Protein AF-A0A815TSD0-F1 (afdb_monomer)

Structure (mmCIF, N/CA/C/O backbone):
data_AF-A0A815TSD0-F1
#
_entry.id   AF-A0A815TSD0-F1
#
loop_
_atom_site.group_PDB
_atom_site.id
_atom_site.type_symbol
_atom_site.label_atom_id
_atom_site.label_alt_id
_atom_site.label_comp_id
_atom_site.label_asym_id
_atom_site.label_entity_id
_atom_site.label_seq_id
_atom_site.pdbx_PDB_ins_code
_atom_site.Cartn_x
_atom_site.Cartn_y
_atom_site.Cartn_z
_atom_site.occupancy
_atom_site.B_iso_or_equiv
_atom_site.auth_seq_id
_atom_site.auth_comp_id
_atom_site.auth_asym_id
_atom_site.auth_atom_id
_atom_site.pdbx_PDB_model_num
ATOM 1 N N . MET A 1 1 ? -0.027 13.339 33.831 1.00 54.62 1 MET A N 1
ATOM 2 C CA . MET A 1 1 ? -1.139 13.411 32.852 1.00 54.62 1 MET A CA 1
ATOM 3 C C . MET A 1 1 ? -0.989 12.252 31.873 1.00 54.62 1 MET A C 1
ATOM 5 O O . MET A 1 1 ? 0.063 12.148 31.251 1.00 54.62 1 MET A O 1
ATOM 9 N N . ARG A 1 2 ? -1.967 11.343 31.775 1.00 60.53 2 ARG A N 1
ATOM 10 C CA . ARG A 1 2 ? -1.918 10.222 30.821 1.00 60.53 2 ARG A CA 1
ATOM 11 C C . ARG A 1 2 ? -2.093 10.813 29.4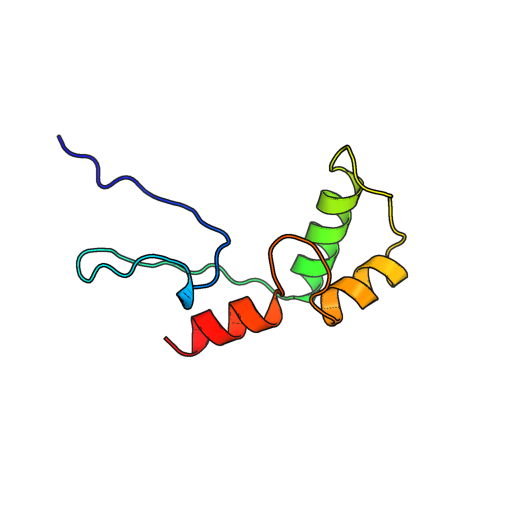18 1.00 60.53 2 ARG A C 1
ATOM 13 O O . ARG A 1 2 ? -3.178 11.279 29.092 1.00 60.53 2 ARG A O 1
ATOM 20 N N . ARG A 1 3 ? -1.021 10.895 28.625 1.00 66.00 3 ARG A N 1
ATOM 21 C CA . ARG A 1 3 ? -1.131 11.337 27.228 1.00 66.00 3 ARG A CA 1
ATOM 22 C C . ARG A 1 3 ? -1.899 10.247 26.472 1.00 66.00 3 ARG A C 1
ATOM 24 O O . ARG A 1 3 ? -1.493 9.089 26.580 1.00 66.00 3 ARG A O 1
ATOM 31 N N . PRO A 1 4 ? -2.975 10.563 25.735 1.00 70.00 4 PRO A N 1
ATOM 32 C CA . PRO A 1 4 ? -3.510 9.625 24.762 1.00 70.00 4 PRO A CA 1
ATOM 33 C C . PRO A 1 4 ? -2.406 9.433 23.717 1.00 70.00 4 PRO A C 1
ATOM 35 O O . PRO A 1 4 ? -2.146 10.323 22.913 1.00 70.00 4 PRO A O 1
ATOM 38 N N . GLY A 1 5 ? -1.635 8.351 23.833 1.00 79.50 5 GLY A N 1
ATOM 39 C CA . GLY A 1 5 ? -0.496 8.100 22.958 1.00 79.50 5 GLY A CA 1
ATOM 40 C C . GLY A 1 5 ? -0.994 7.930 21.530 1.00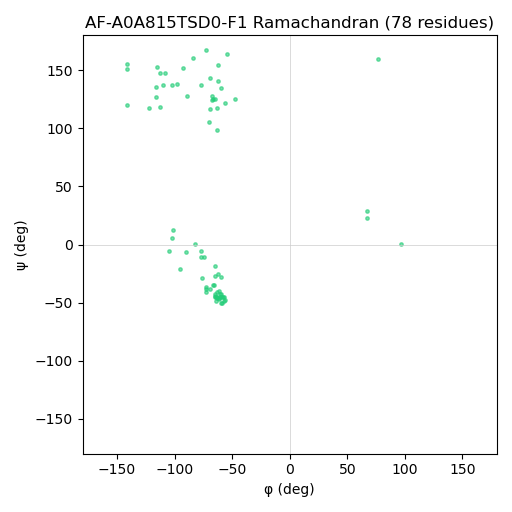 79.50 5 GLY A C 1
ATOM 41 O O . GLY A 1 5 ? -1.770 7.017 21.262 1.00 79.50 5 GLY A O 1
ATOM 42 N N . ALA A 1 6 ? -0.579 8.814 20.625 1.00 88.25 6 ALA A N 1
ATOM 43 C CA . ALA A 1 6 ? -0.839 8.622 19.208 1.00 88.25 6 ALA A CA 1
ATOM 44 C C . ALA A 1 6 ? -0.050 7.396 18.731 1.00 88.25 6 ALA A C 1
ATOM 46 O O . ALA A 1 6 ? 1.165 7.321 18.919 1.00 88.25 6 ALA A O 1
ATOM 47 N N . LEU A 1 7 ? -0.748 6.439 18.125 1.00 90.62 7 LEU A N 1
ATOM 48 C CA . LEU A 1 7 ? -0.150 5.262 17.507 1.00 90.62 7 LEU A CA 1
ATOM 49 C C . LEU A 1 7 ? -0.299 5.376 15.993 1.00 90.62 7 LEU A C 1
ATOM 51 O O . LEU A 1 7 ? -1.357 5.755 15.492 1.00 90.62 7 LEU A O 1
ATOM 55 N N . ARG A 1 8 ? 0.762 5.027 15.266 1.00 92.06 8 ARG A N 1
ATOM 56 C CA . ARG A 1 8 ? 0.758 4.914 13.807 1.00 92.06 8 ARG A CA 1
ATOM 57 C C . ARG A 1 8 ? 1.021 3.463 13.438 1.00 92.06 8 ARG A C 1
ATOM 59 O O . ARG A 1 8 ? 1.922 2.843 13.994 1.00 92.06 8 ARG A O 1
ATOM 66 N N . SER A 1 9 ? 0.257 2.944 12.487 1.00 90.75 9 SER A N 1
ATOM 67 C CA . SER A 1 9 ? 0.425 1.592 11.967 1.00 90.75 9 SER A CA 1
ATOM 68 C C . SER A 1 9 ? 0.183 1.565 10.460 1.00 90.75 9 SER A C 1
ATOM 70 O O . SER A 1 9 ? -0.583 2.376 9.944 1.00 90.75 9 SER A O 1
ATOM 72 N N . HIS A 1 10 ? 0.842 0.628 9.779 1.00 90.56 10 HIS A N 1
ATOM 73 C CA . HIS A 1 10 ? 0.574 0.255 8.385 1.00 90.56 10 HIS A CA 1
ATOM 74 C C . HIS A 1 10 ? -0.231 -1.052 8.282 1.00 90.56 10 HIS A C 1
ATOM 76 O O . HIS A 1 10 ? -0.422 -1.576 7.190 1.00 90.56 10 HIS A O 1
ATOM 82 N N . LEU A 1 11 ? -0.669 -1.610 9.416 1.00 90.12 11 LEU A N 1
ATOM 83 C CA . LEU A 1 11 ? -1.495 -2.811 9.427 1.00 90.12 11 LEU A CA 1
ATOM 84 C C . LEU A 1 11 ? -2.897 -2.505 8.879 1.00 90.12 11 LEU A C 1
ATOM 86 O O . LEU A 1 11 ? -3.447 -1.446 9.193 1.00 90.12 11 LEU A O 1
ATOM 90 N N . PRO A 1 12 ? -3.508 -3.440 8.132 1.00 88.56 12 PRO A N 1
ATOM 91 C CA . PRO A 1 12 ? -4.900 -3.311 7.735 1.00 88.56 12 PRO A CA 1
ATOM 92 C C . PRO A 1 12 ? -5.814 -3.291 8.965 1.00 88.56 12 PRO A C 1
ATOM 94 O O . PRO A 1 12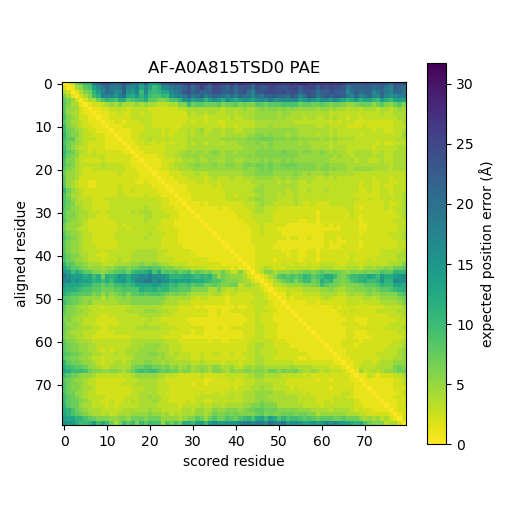 ? -5.494 -3.837 10.026 1.00 88.56 12 PRO A O 1
ATOM 97 N N . MET A 1 13 ? -6.985 -2.674 8.823 1.00 86.75 13 MET A N 1
ATOM 98 C CA . MET A 1 13 ? -7.871 -2.367 9.950 1.00 86.75 13 MET A CA 1
ATOM 99 C C . MET A 1 13 ? -8.387 -3.616 10.694 1.00 86.75 13 MET A C 1
ATOM 101 O O . MET A 1 13 ? -8.671 -3.560 11.889 1.00 86.75 13 MET A O 1
ATOM 105 N N . ASN A 1 14 ? -8.450 -4.772 10.027 1.00 87.88 14 ASN A N 1
ATOM 106 C CA . ASN A 1 14 ? -8.793 -6.064 10.637 1.00 87.88 14 ASN A CA 1
ATOM 107 C C . ASN A 1 14 ? -7.669 -6.679 11.498 1.00 87.88 14 ASN A C 1
ATOM 109 O O . ASN A 1 14 ? -7.918 -7.642 12.218 1.00 87.88 14 ASN A O 1
ATOM 113 N N . ARG A 1 15 ? -6.445 -6.140 11.444 1.00 89.94 15 ARG A N 1
ATOM 114 C CA . ARG A 1 15 ? -5.294 -6.564 12.261 1.00 89.94 15 ARG A CA 1
ATOM 115 C C . ARG A 1 15 ? -4.979 -5.593 13.398 1.00 89.94 15 ARG A C 1
ATOM 117 O O . ARG A 1 15 ? -4.114 -5.885 14.220 1.00 89.94 15 ARG A O 1
ATOM 124 N N . ILE A 1 16 ? -5.664 -4.453 13.461 1.00 90.62 16 ILE A N 1
ATOM 125 C CA . ILE A 1 16 ? -5.533 -3.492 14.558 1.00 90.62 16 ILE A CA 1
ATOM 126 C C . ILE A 1 16 ? -6.536 -3.865 15.663 1.00 90.62 16 ILE A C 1
ATOM 128 O O . ILE A 1 16 ? -7.728 -3.993 15.368 1.00 90.62 16 ILE A O 1
ATOM 132 N N . PRO A 1 17 ? -6.104 -4.008 16.934 1.00 91.31 17 PRO A N 1
ATOM 133 C CA . PRO A 1 17 ? -7.021 -4.204 18.052 1.00 91.31 17 PRO A CA 1
ATOM 134 C C . PRO A 1 17 ? -8.047 -3.070 18.124 1.00 91.31 17 PRO A C 1
ATOM 136 O O . PRO A 1 17 ? -7.697 -1.889 18.223 1.00 91.31 17 PRO A O 1
ATOM 139 N N . TYR A 1 18 ? -9.326 -3.431 18.048 1.00 90.50 18 TYR A N 1
ATOM 140 C CA . TYR A 1 18 ? -10.405 -2.458 18.111 1.00 90.50 18 TYR A CA 1
ATOM 141 C C . TYR A 1 18 ? -10.645 -1.998 19.552 1.00 90.50 18 TYR A C 1
ATOM 143 O O . TYR A 1 18 ? -10.668 -2.802 20.482 1.00 90.50 18 TYR A O 1
ATOM 151 N N . ASN A 1 19 ? -10.849 -0.697 19.727 1.00 90.75 19 ASN A N 1
ATOM 152 C CA . ASN A 1 19 ? -11.213 -0.069 20.983 1.00 90.75 19 ASN A CA 1
ATOM 153 C C . ASN A 1 19 ? -12.223 1.047 20.695 1.00 90.75 19 ASN A C 1
ATOM 155 O O . ASN A 1 19 ? -11.907 2.006 19.994 1.00 90.75 19 ASN A O 1
ATOM 159 N N . SER A 1 20 ? -13.421 0.941 21.271 1.00 92.62 20 SER A N 1
ATOM 160 C CA . SER A 1 20 ? -14.508 1.910 21.078 1.00 92.62 20 SER A CA 1
ATOM 161 C C . SER A 1 20 ? -14.205 3.308 21.630 1.00 92.62 20 SER A C 1
ATOM 163 O O . SER A 1 20 ? -14.854 4.270 21.239 1.00 92.62 20 SER A O 1
ATOM 165 N N . GLN A 1 21 ? -13.222 3.437 22.525 1.00 91.88 21 GLN A N 1
ATOM 166 C CA . GLN A 1 21 ? -12.777 4.7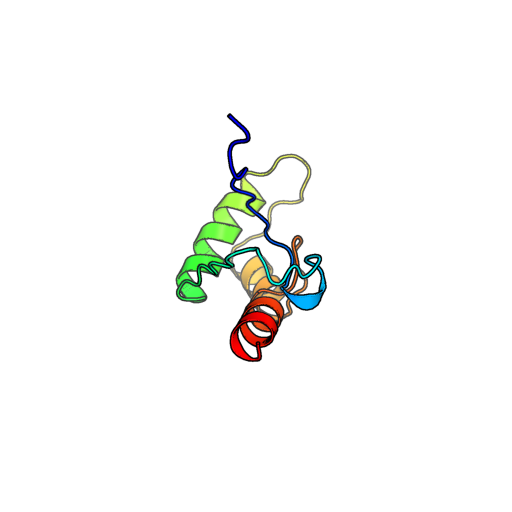17 23.086 1.00 91.88 21 GLN A CA 1
ATOM 167 C C . GLN A 1 21 ? -11.648 5.367 22.267 1.00 91.88 21 GLN A C 1
ATOM 169 O O . GLN A 1 21 ? -11.229 6.485 22.572 1.00 91.88 21 GLN A O 1
ATOM 174 N N . ALA A 1 22 ? -11.118 4.675 21.253 1.00 91.38 22 ALA A N 1
ATOM 175 C CA . ALA A 1 22 ? -10.068 5.191 20.384 1.00 91.38 22 ALA A CA 1
ATOM 176 C C . ALA A 1 22 ? -10.652 5.855 19.129 1.00 91.38 22 ALA A C 1
ATOM 178 O O . ALA A 1 22 ? -11.720 5.493 18.641 1.00 91.38 22 ALA A O 1
ATOM 179 N N . LYS A 1 23 ? -9.911 6.821 18.579 1.00 90.94 23 LYS A N 1
ATOM 180 C CA . LYS A 1 23 ? -10.200 7.429 17.275 1.00 90.94 23 LYS A CA 1
ATOM 181 C C . LYS A 1 23 ? -9.249 6.854 16.234 1.00 90.94 23 LYS A C 1
ATOM 183 O O . LYS A 1 23 ? -8.054 6.734 16.496 1.00 90.94 23 LYS A O 1
ATOM 188 N N . TYR A 1 24 ? -9.779 6.545 15.057 1.00 90.69 24 TYR A N 1
ATOM 189 C CA . TYR A 1 24 ? -9.029 5.958 13.952 1.00 90.69 24 TYR A CA 1
ATOM 190 C C . TYR A 1 24 ? -9.020 6.932 12.778 1.00 90.69 24 TYR A C 1
ATOM 192 O O . TYR A 1 24 ? -10.068 7.414 12.361 1.00 90.69 24 TYR A O 1
ATOM 200 N N . ILE A 1 25 ? -7.829 7.238 12.268 1.00 91.31 25 ILE A N 1
ATOM 201 C CA . ILE A 1 25 ? -7.634 8.083 11.088 1.00 91.31 25 ILE A CA 1
ATOM 202 C C . ILE A 1 25 ? -6.867 7.241 10.078 1.00 91.31 25 ILE A C 1
ATOM 204 O O . ILE A 1 25 ? -5.735 6.838 10.352 1.00 91.31 25 ILE A O 1
ATOM 208 N N . CYS A 1 26 ? -7.477 6.971 8.925 1.00 90.94 26 CYS A N 1
ATOM 209 C CA . CYS A 1 26 ? -6.780 6.351 7.808 1.00 90.94 26 CYS A CA 1
ATOM 210 C C . CYS A 1 26 ? -6.338 7.420 6.809 1.00 90.94 26 CYS A C 1
ATOM 212 O O . CYS A 1 26 ? -7.084 8.350 6.508 1.00 90.94 26 CYS A O 1
ATOM 214 N N . VAL A 1 27 ? -5.117 7.279 6.297 1.00 92.12 27 VAL A N 1
ATOM 215 C CA . VAL A 1 27 ? -4.562 8.155 5.266 1.00 92.12 27 VAL A CA 1
ATOM 216 C C . VAL A 1 27 ? -4.403 7.340 3.995 1.00 92.12 27 VAL A C 1
ATOM 218 O O . VAL A 1 27 ? -3.635 6.379 3.961 1.00 92.12 27 VAL A O 1
ATOM 221 N N . ILE A 1 28 ? -5.111 7.754 2.949 1.00 91.81 28 ILE A N 1
ATOM 222 C CA . ILE A 1 28 ? -5.057 7.152 1.617 1.00 91.81 28 ILE A CA 1
ATOM 223 C C . ILE A 1 28 ? -4.497 8.168 0.617 1.00 91.81 28 ILE A C 1
ATOM 225 O O . ILE A 1 28 ? -4.600 9.378 0.811 1.00 91.81 28 ILE A O 1
ATOM 229 N N . ARG A 1 29 ? -3.868 7.678 -0.450 1.00 95.19 29 ARG A N 1
ATOM 230 C CA . ARG A 1 29 ? -3.23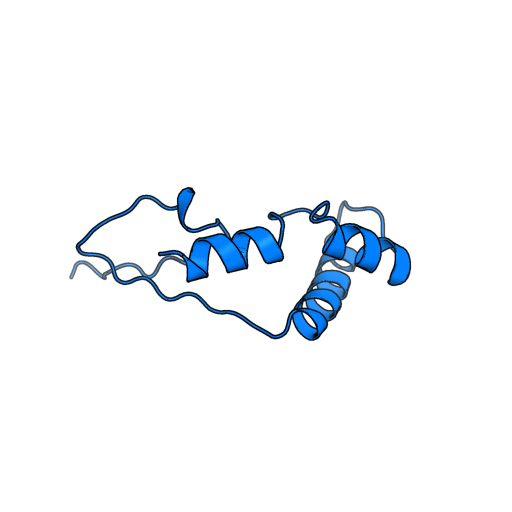8 8.484 -1.504 1.00 95.19 29 ARG A CA 1
ATOM 231 C C . ARG A 1 29 ? -3.493 7.817 -2.850 1.00 95.19 29 ARG A C 1
ATOM 233 O O . ARG A 1 29 ? -3.688 6.613 -2.890 1.00 95.19 29 ARG A O 1
ATOM 240 N N . ASN A 1 30 ? -3.463 8.573 -3.946 1.00 96.12 30 ASN A N 1
ATOM 241 C CA . ASN A 1 30 ? -3.539 8.004 -5.292 1.00 96.12 30 ASN A CA 1
ATOM 242 C C . ASN A 1 30 ? -2.553 6.817 -5.450 1.00 96.12 30 ASN A C 1
ATOM 244 O O . ASN A 1 30 ? -1.355 7.010 -5.214 1.00 96.12 30 ASN A O 1
ATOM 248 N N . PRO A 1 31 ? -3.011 5.615 -5.857 1.00 95.44 31 PRO A N 1
ATOM 249 C CA . PRO A 1 31 ? -2.165 4.422 -5.940 1.00 95.44 31 PRO A CA 1
ATOM 250 C C . PRO A 1 31 ? -0.982 4.583 -6.899 1.00 95.44 31 PRO A C 1
ATOM 252 O O . PRO A 1 31 ? 0.064 3.979 -6.676 1.00 95.44 31 PRO A O 1
ATOM 255 N N . LYS A 1 32 ? -1.103 5.432 -7.928 1.00 96.75 32 LYS A N 1
ATOM 256 C CA . LYS A 1 32 ? 0.001 5.729 -8.854 1.00 96.75 32 LYS A CA 1
ATOM 257 C C . LYS A 1 32 ? 1.164 6.393 -8.119 1.00 96.75 32 LYS A C 1
ATOM 259 O O . LYS A 1 32 ? 2.310 5.970 -8.251 1.00 96.75 32 LYS A O 1
ATOM 264 N N . ASP A 1 33 ? 0.858 7.373 -7.274 1.00 98.06 33 ASP A N 1
ATOM 265 C CA . ASP A 1 33 ? 1.869 8.048 -6.464 1.00 98.06 33 ASP A CA 1
ATOM 266 C C . ASP A 1 33 ? 2.444 7.131 -5.381 1.00 98.06 33 ASP A C 1
ATOM 268 O O . ASP A 1 33 ? 3.636 7.197 -5.074 1.00 98.06 33 ASP A O 1
ATOM 272 N N . VAL A 1 34 ? 1.595 6.291 -4.776 1.00 96.94 34 VAL A N 1
ATOM 273 C CA . VAL A 1 34 ? 2.025 5.306 -3.776 1.00 96.94 34 VAL A CA 1
ATOM 274 C C . VAL A 1 34 ? 3.014 4.331 -4.401 1.00 96.94 34 VAL A C 1
ATOM 276 O O . VAL A 1 34 ? 4.068 4.104 -3.816 1.00 96.94 34 VAL A O 1
ATOM 279 N N . CYS A 1 35 ? 2.725 3.820 -5.600 1.00 97.38 35 CYS A N 1
ATOM 280 C CA . CYS A 1 35 ? 3.606 2.912 -6.325 1.00 97.38 35 CYS A CA 1
ATOM 281 C C . CYS A 1 35 ? 4.989 3.534 -6.561 1.00 97.38 35 CYS A C 1
ATOM 283 O O . CYS A 1 35 ? 6.003 2.922 -6.232 1.00 97.38 35 CYS A O 1
ATOM 285 N N . VAL A 1 36 ? 5.052 4.773 -7.063 1.00 97.56 36 VAL A N 1
ATOM 286 C CA . VAL A 1 36 ? 6.333 5.462 -7.310 1.00 97.56 36 VAL A CA 1
ATOM 287 C C . VAL A 1 36 ? 7.090 5.723 -6.005 1.00 97.56 36 VAL A C 1
ATOM 289 O O . VAL A 1 36 ? 8.288 5.453 -5.911 1.00 97.56 36 VAL A O 1
ATOM 292 N N . SER A 1 37 ? 6.398 6.203 -4.969 1.00 97.06 37 SER A N 1
ATOM 293 C CA . SER A 1 37 ? 7.010 6.431 -3.656 1.00 97.06 37 SER A CA 1
ATOM 294 C C . SER A 1 37 ? 7.538 5.134 -3.041 1.00 97.06 37 SER A C 1
ATOM 296 O O . SER A 1 37 ? 8.607 5.135 -2.429 1.00 97.06 37 SER A O 1
ATOM 298 N N . TYR A 1 38 ? 6.798 4.035 -3.187 1.00 95.81 38 TYR A N 1
ATOM 299 C CA . TYR A 1 38 ? 7.180 2.746 -2.634 1.00 95.81 38 TYR A CA 1
ATOM 300 C C . TYR A 1 38 ? 8.347 2.131 -3.418 1.00 95.81 38 TYR A C 1
ATOM 302 O O . TYR A 1 38 ? 9.270 1.605 -2.806 1.00 95.81 38 TYR A O 1
ATOM 310 N N . TYR A 1 39 ? 8.395 2.300 -4.740 1.00 96.69 39 TYR A N 1
ATOM 311 C CA . TYR A 1 39 ? 9.535 1.891 -5.563 1.00 96.69 39 TYR A CA 1
ATOM 312 C C . TYR A 1 39 ? 10.851 2.520 -5.083 1.00 96.69 39 TYR A C 1
ATOM 314 O O . TYR A 1 39 ? 11.850 1.823 -4.880 1.00 96.69 39 TYR A O 1
ATOM 322 N N . ILE A 1 40 ? 10.841 3.835 -4.839 1.00 95.88 40 ILE A N 1
ATOM 323 C CA . ILE A 1 40 ? 12.015 4.566 -4.342 1.00 95.88 40 ILE A CA 1
ATOM 324 C C . ILE A 1 40 ? 12.412 4.058 -2.952 1.00 95.88 40 ILE A C 1
ATOM 326 O O . ILE A 1 40 ? 13.589 3.778 -2.714 1.00 95.88 40 ILE A O 1
ATOM 330 N N . PHE A 1 41 ? 11.441 3.897 -2.046 1.00 94.31 41 PHE A N 1
ATOM 331 C CA . PHE A 1 41 ? 11.689 3.362 -0.706 1.00 94.31 41 PHE A CA 1
ATOM 332 C C . PHE A 1 41 ? 12.288 1.950 -0.756 1.00 94.31 41 PHE A C 1
ATOM 334 O O . PHE A 1 41 ? 13.332 1.707 -0.157 1.00 94.31 41 PHE A O 1
ATOM 341 N N . TYR A 1 42 ? 11.677 1.044 -1.520 1.00 94.19 42 TYR A N 1
ATOM 342 C CA . TYR A 1 42 ? 12.096 -0.349 -1.656 1.00 94.19 42 TYR A CA 1
ATOM 343 C C . TYR A 1 42 ? 13.539 -0.461 -2.164 1.00 94.19 42 TYR A C 1
ATOM 345 O O . TYR A 1 42 ? 14.341 -1.184 -1.586 1.00 94.19 42 TYR A O 1
ATOM 353 N N . ASN A 1 43 ? 13.911 0.311 -3.188 1.00 92.25 43 ASN A N 1
ATOM 354 C CA . ASN A 1 43 ? 15.261 0.277 -3.763 1.00 92.25 43 ASN A CA 1
ATOM 355 C C . ASN A 1 43 ? 16.335 1.009 -2.937 1.00 92.25 43 ASN A C 1
ATOM 357 O O . ASN A 1 43 ? 17.532 0.886 -3.235 1.00 92.25 43 ASN A O 1
ATOM 361 N N . THR A 1 44 ? 15.911 1.777 -1.931 1.00 92.06 44 THR A N 1
ATOM 362 C CA . THR A 1 44 ? 16.787 2.441 -0.952 1.00 92.06 44 THR A CA 1
ATOM 363 C C . THR A 1 44 ? 16.932 1.608 0.321 1.00 92.06 44 THR A C 1
ATOM 365 O O . THR A 1 44 ? 17.903 1.762 1.060 1.00 92.06 44 THR A O 1
ATOM 368 N N . TRP A 1 45 ? 15.990 0.700 0.579 1.00 88.38 45 TRP A N 1
ATOM 369 C CA . TRP A 1 45 ? 16.035 -0.182 1.730 1.00 88.38 45 TRP A CA 1
ATOM 370 C C . TRP A 1 45 ? 17.167 -1.205 1.566 1.00 88.38 45 TRP A C 1
ATOM 372 O O . TRP A 1 45 ? 17.188 -2.009 0.636 1.00 88.38 45 TRP A O 1
ATOM 382 N N . GLY A 1 46 ? 18.156 -1.153 2.460 1.00 80.12 46 GLY A N 1
ATOM 383 C CA . GLY A 1 46 ? 19.254 -2.116 2.464 1.00 80.12 46 GLY A CA 1
ATOM 384 C C . GLY A 1 46 ? 18.755 -3.543 2.711 1.00 80.12 46 GLY A C 1
ATOM 385 O O . GLY A 1 46 ? 17.879 -3.761 3.544 1.00 80.12 46 GLY A O 1
ATOM 386 N N . GLY A 1 47 ? 19.336 -4.518 2.007 1.00 80.50 47 GLY A N 1
ATOM 387 C CA . GLY A 1 47 ? 19.050 -5.944 2.213 1.00 80.50 47 GLY A CA 1
ATOM 388 C C . GLY A 1 47 ? 18.010 -6.556 1.272 1.00 80.50 47 GLY A C 1
ATOM 389 O O . GLY A 1 47 ? 17.757 -7.754 1.371 1.00 80.50 47 GLY A O 1
ATOM 390 N N . VAL A 1 48 ? 17.448 -5.790 0.331 1.00 83.31 48 VAL A N 1
ATOM 391 C CA . VAL A 1 48 ? 16.590 -6.330 -0.737 1.00 83.31 48 VAL A CA 1
ATOM 392 C C . VAL A 1 48 ? 17.245 -6.200 -2.109 1.00 83.31 48 VAL A C 1
ATOM 394 O O . VAL A 1 48 ? 18.001 -5.266 -2.387 1.00 83.31 48 VAL A O 1
ATOM 397 N N . ARG A 1 49 ? 16.955 -7.157 -2.998 1.00 87.62 49 ARG A N 1
ATOM 398 C CA . ARG A 1 49 ? 17.371 -7.071 -4.400 1.00 87.62 49 ARG A CA 1
ATOM 399 C C . ARG A 1 49 ? 16.660 -5.887 -5.044 1.00 87.62 49 ARG A C 1
ATOM 401 O O . ARG A 1 49 ? 15.431 -5.843 -5.050 1.00 87.62 49 ARG A O 1
ATOM 408 N N . ARG A 1 50 ? 17.439 -4.984 -5.642 1.00 91.69 50 ARG A N 1
ATOM 409 C CA . ARG A 1 50 ? 16.905 -3.880 -6.441 1.00 91.69 50 ARG A CA 1
ATOM 410 C C . ARG A 1 50 ? 16.080 -4.407 -7.609 1.00 91.69 50 ARG A C 1
ATOM 412 O O . ARG A 1 50 ? 16.511 -5.321 -8.314 1.00 91.69 50 ARG A O 1
ATOM 419 N N . LEU A 1 51 ? 14.919 -3.800 -7.806 1.00 94.12 51 LEU A N 1
ATOM 420 C CA . LEU A 1 51 ? 14.030 -4.068 -8.930 1.00 94.12 51 LEU A CA 1
ATOM 421 C C . LEU A 1 51 ? 14.061 -2.878 -9.880 1.00 94.12 51 LEU A C 1
ATOM 423 O O . LEU A 1 51 ? 14.206 -1.736 -9.438 1.00 94.12 51 LEU A O 1
ATOM 427 N N . ASN A 1 52 ? 13.907 -3.139 -11.176 1.00 96.88 52 ASN A N 1
ATOM 428 C CA . ASN A 1 52 ? 13.512 -2.073 -12.091 1.00 96.88 52 ASN A CA 1
ATOM 429 C C . ASN A 1 52 ? 12.032 -1.715 -11.861 1.00 96.88 52 ASN A C 1
ATOM 431 O O . ASN A 1 52 ? 11.316 -2.418 -11.141 1.00 96.88 52 ASN A O 1
ATOM 435 N N . PHE A 1 53 ? 11.590 -0.593 -12.429 1.00 97.19 53 PHE A N 1
ATOM 436 C CA . PHE A 1 53 ? 10.244 -0.094 -12.164 1.00 97.19 53 PHE A CA 1
ATOM 437 C C . PHE A 1 53 ? 9.153 -1.052 -12.652 1.00 97.19 53 PHE A C 1
ATOM 439 O O . PHE A 1 53 ? 8.212 -1.292 -11.906 1.00 97.19 53 PHE A O 1
ATOM 446 N N . ASP A 1 54 ? 9.308 -1.663 -13.827 1.00 98.12 54 ASP A N 1
ATOM 447 C CA . ASP A 1 54 ? 8.295 -2.563 -14.393 1.00 98.12 54 ASP A CA 1
ATOM 448 C C . ASP A 1 54 ? 8.098 -3.813 -13.525 1.00 98.12 54 ASP A C 1
ATOM 450 O O . ASP A 1 54 ? 6.977 -4.169 -13.172 1.00 98.12 54 ASP A O 1
ATOM 454 N N . GLN A 1 55 ? 9.193 -4.439 -13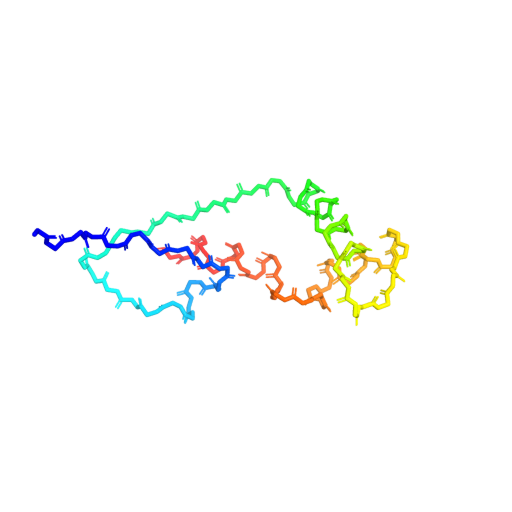.082 1.00 97.00 55 GLN A N 1
ATOM 455 C CA . GLN A 1 55 ? 9.148 -5.575 -12.154 1.00 97.00 55 GLN A CA 1
ATOM 456 C C . GLN A 1 55 ? 8.486 -5.200 -10.829 1.00 97.00 55 GLN A C 1
ATOM 458 O O . GLN A 1 55 ? 7.704 -5.972 -10.276 1.00 97.00 55 GLN A O 1
ATOM 463 N N . PHE A 1 56 ? 8.821 -4.022 -10.303 1.00 96.94 56 PHE A N 1
ATOM 464 C CA . PHE A 1 56 ? 8.223 -3.526 -9.073 1.00 96.94 56 PHE A CA 1
ATOM 465 C C . PHE A 1 56 ? 6.725 -3.261 -9.245 1.00 96.94 56 PHE A C 1
ATOM 467 O O . PHE A 1 56 ? 5.942 -3.637 -8.377 1.00 96.94 56 PHE A O 1
ATOM 474 N N . PHE A 1 57 ? 6.329 -2.636 -10.353 1.00 97.50 57 PHE A N 1
ATOM 475 C CA . PHE A 1 57 ? 4.944 -2.305 -10.663 1.00 97.50 57 PHE A CA 1
ATOM 476 C C . PHE A 1 57 ? 4.074 -3.562 -10.754 1.00 97.50 57 PHE A C 1
ATOM 478 O O . PHE A 1 57 ? 3.023 -3.618 -10.118 1.00 97.50 57 PHE A O 1
ATOM 485 N N . GLU A 1 58 ? 4.545 -4.603 -11.442 1.00 97.81 58 GLU A N 1
ATOM 486 C CA . GLU A 1 58 ? 3.845 -5.891 -11.507 1.00 97.81 58 GLU A CA 1
ATOM 487 C C . GLU A 1 58 ? 3.649 -6.507 -10.115 1.00 97.81 58 GLU A C 1
ATOM 489 O O . GLU A 1 58 ? 2.551 -6.936 -9.760 1.00 97.81 58 GLU A O 1
ATOM 494 N N . LEU A 1 59 ? 4.688 -6.496 -9.271 1.00 96.62 59 LEU A N 1
ATOM 495 C CA . LEU A 1 59 ? 4.577 -6.991 -7.895 1.00 96.62 59 LEU A CA 1
ATOM 496 C C . LEU A 1 59 ? 3.652 -6.126 -7.028 1.00 96.62 59 LEU A C 1
ATOM 498 O O . LEU A 1 59 ? 2.959 -6.668 -6.166 1.00 96.62 59 LEU A O 1
ATOM 502 N N . PHE A 1 60 ? 3.635 -4.809 -7.244 1.00 96.75 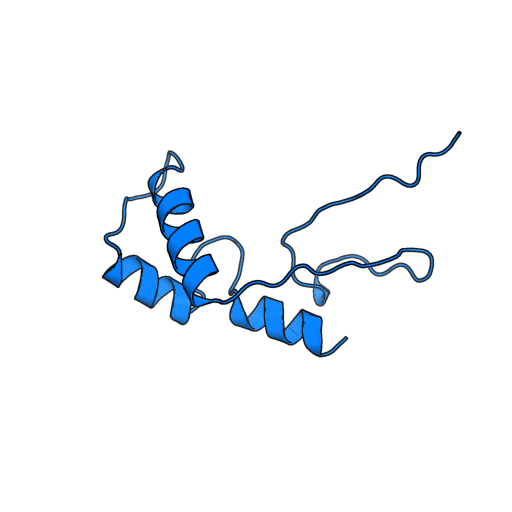60 PHE A N 1
ATOM 503 C CA . PHE A 1 60 ? 2.750 -3.874 -6.550 1.00 96.75 60 PHE A CA 1
ATOM 504 C C . PHE A 1 60 ? 1.283 -4.155 -6.876 1.00 96.75 60 PHE A C 1
ATOM 506 O O . PHE A 1 60 ? 0.479 -4.295 -5.959 1.00 96.75 60 PHE A O 1
ATOM 513 N N . ILE A 1 61 ? 0.946 -4.301 -8.161 1.00 96.88 61 ILE A N 1
ATOM 514 C CA . ILE A 1 61 ? -0.420 -4.608 -8.608 1.00 96.88 61 ILE A CA 1
ATOM 515 C C . ILE A 1 61 ? -0.870 -5.997 -8.142 1.00 96.88 61 ILE A C 1
ATOM 517 O O . ILE A 1 61 ? -2.033 -6.178 -7.800 1.00 96.88 61 ILE A O 1
ATOM 521 N N . GLN A 1 62 ? 0.044 -6.968 -8.075 1.00 96.12 62 GLN A N 1
ATOM 522 C CA . GLN A 1 62 ? -0.249 -8.310 -7.559 1.00 96.12 62 GLN A CA 1
ATOM 523 C C . GLN A 1 62 ? -0.326 -8.382 -6.023 1.00 96.12 62 GLN A C 1
ATOM 525 O O . GLN A 1 62 ? -0.598 -9.457 -5.491 1.00 96.12 62 GLN A O 1
ATOM 530 N N . GLY A 1 63 ? -0.017 -7.299 -5.299 1.00 94.69 63 GLY A N 1
ATOM 531 C CA . GLY A 1 63 ? 0.020 -7.310 -3.834 1.00 94.69 63 GLY A CA 1
ATOM 532 C C . GLY A 1 63 ? 1.139 -8.182 -3.244 1.00 94.69 63 GLY A C 1
ATOM 533 O O . GLY A 1 63 ? 1.040 -8.644 -2.110 1.00 94.69 63 GLY A O 1
ATOM 534 N N . ARG A 1 64 ? 2.207 -8.445 -4.011 1.00 94.31 64 ARG A N 1
ATOM 535 C CA . ARG A 1 64 ? 3.305 -9.370 -3.652 1.00 94.31 64 ARG A CA 1
ATOM 536 C C . ARG A 1 64 ? 4.566 -8.666 -3.155 1.00 94.31 64 ARG A C 1
ATOM 538 O O . ARG A 1 64 ? 5.624 -9.286 -3.047 1.00 94.31 64 ARG A O 1
ATOM 545 N N . LEU A 1 65 ? 4.463 -7.376 -2.862 1.00 92.56 65 LEU A N 1
ATOM 546 C CA . LEU A 1 65 ? 5.506 -6.625 -2.176 1.00 92.56 65 LEU A CA 1
ATOM 547 C C . LEU A 1 65 ? 5.394 -6.796 -0.649 1.00 92.56 65 LEU A C 1
ATOM 549 O O . LEU A 1 65 ? 4.343 -7.188 -0.136 1.00 92.56 65 LEU A O 1
ATOM 553 N N . PRO A 1 66 ? 6.470 -6.511 0.104 1.00 88.62 66 PRO A N 1
ATOM 554 C CA . PRO A 1 66 ? 6.400 -6.430 1.560 1.00 88.62 66 PRO A CA 1
ATOM 555 C C . PRO A 1 66 ? 5.315 -5.452 2.062 1.00 88.62 66 PRO A C 1
ATOM 557 O O . PRO A 1 66 ? 4.858 -4.575 1.343 1.00 88.62 66 PRO A O 1
ATOM 560 N N . PHE A 1 67 ? 4.944 -5.554 3.340 1.00 85.50 67 PHE A N 1
ATOM 561 C CA . PHE A 1 67 ? 4.024 -4.613 4.012 1.00 85.50 67 PHE A CA 1
ATOM 562 C C . PHE A 1 67 ? 2.555 -4.608 3.543 1.00 85.50 67 PHE A C 1
ATOM 564 O O . PHE A 1 67 ? 1.848 -3.628 3.779 1.00 85.50 67 PHE A O 1
ATOM 571 N N . ASN A 1 68 ? 2.074 -5.755 3.053 1.00 83.31 68 ASN A N 1
ATOM 572 C CA . ASN A 1 68 ? 0.699 -6.026 2.606 1.00 83.31 68 ASN A CA 1
ATOM 573 C C . ASN A 1 68 ? 0.348 -5.441 1.232 1.00 83.31 68 ASN A C 1
ATOM 575 O O . ASN A 1 68 ? 0.961 -4.495 0.743 1.00 83.31 68 ASN A O 1
ATOM 579 N N . ASP A 1 69 ? -0.700 -6.011 0.642 1.00 93.12 69 ASP A N 1
ATOM 580 C CA . ASP A 1 69 ? -1.332 -5.490 -0.562 1.00 93.12 69 ASP A CA 1
ATOM 581 C C . ASP 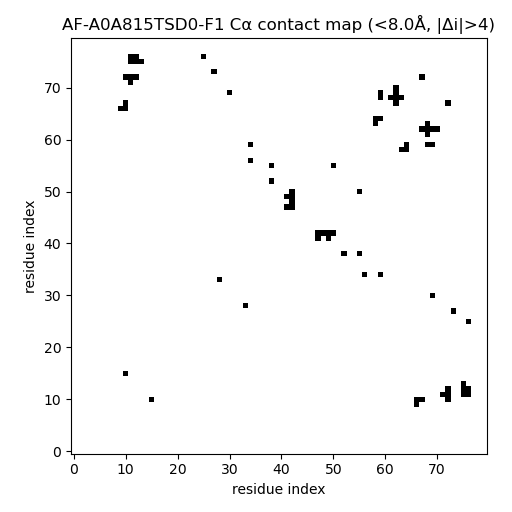A 1 69 ? -2.027 -4.149 -0.269 1.00 93.12 69 ASP A C 1
ATOM 583 O O . ASP A 1 69 ? -2.876 -4.036 0.621 1.00 93.12 69 ASP A O 1
ATOM 587 N N . TYR A 1 70 ? -1.658 -3.126 -1.042 1.00 93.69 70 TYR A N 1
ATOM 588 C CA . TYR A 1 70 ? -2.224 -1.787 -0.950 1.00 93.69 70 TYR A CA 1
ATOM 589 C C . TYR A 1 70 ? -3.740 -1.775 -1.190 1.00 93.69 70 TYR A C 1
ATOM 591 O O . TYR A 1 70 ? -4.467 -1.087 -0.469 1.00 93.69 70 TYR A O 1
ATOM 599 N N . PHE A 1 71 ? -4.225 -2.524 -2.182 1.00 93.00 71 PHE A N 1
ATOM 600 C CA . PHE A 1 71 ? -5.636 -2.509 -2.566 1.00 93.00 71 PHE A CA 1
ATOM 601 C C . PHE A 1 71 ? -6.500 -3.231 -1.536 1.00 93.00 71 PHE A C 1
ATOM 603 O O . PHE A 1 71 ? -7.574 -2.741 -1.189 1.00 93.00 71 PHE A O 1
ATOM 610 N N . GLU A 1 72 ? -6.000 -4.330 -0.972 1.00 91.25 72 GLU A N 1
ATOM 611 C CA . GLU A 1 72 ? -6.669 -5.012 0.135 1.00 91.25 72 GLU A CA 1
ATOM 612 C C . GLU A 1 72 ? -6.714 -4.138 1.395 1.00 91.25 72 GLU A C 1
ATOM 614 O O . GLU A 1 72 ? -7.758 -4.026 2.039 1.00 91.25 72 GLU A O 1
ATOM 619 N N . CYS A 1 73 ? -5.616 -3.447 1.727 1.00 89.81 73 CYS A N 1
ATOM 620 C CA . CYS A 1 73 ? -5.609 -2.466 2.814 1.00 89.81 73 CYS A CA 1
ATOM 621 C C . CYS A 1 73 ? -6.659 -1.367 2.593 1.00 89.81 73 CYS A C 1
ATOM 623 O O . CYS A 1 73 ? -7.403 -1.045 3.518 1.00 89.81 73 CYS A O 1
ATOM 625 N N . LEU A 1 74 ? -6.751 -0.823 1.374 1.00 90.69 74 LEU A N 1
ATOM 626 C CA . LEU A 1 74 ? -7.737 0.198 1.018 1.00 90.69 74 LEU A CA 1
ATOM 627 C C . LEU A 1 74 ? -9.174 -0.322 1.169 1.00 90.69 74 LEU A C 1
ATOM 629 O O . LEU A 1 74 ? -10.005 0.350 1.780 1.00 90.69 74 LEU A O 1
ATOM 633 N N . ARG A 1 75 ? -9.452 -1.527 0.660 1.00 90.69 75 ARG A N 1
ATOM 634 C CA . ARG A 1 75 ? -10.766 -2.177 0.747 1.00 90.69 75 ARG A CA 1
ATOM 635 C C . ARG A 1 75 ? -11.201 -2.367 2.202 1.00 90.69 75 ARG A C 1
ATOM 637 O O . ARG A 1 75 ? -12.279 -1.927 2.587 1.00 90.69 75 ARG A O 1
ATOM 644 N N . LEU A 1 76 ? -10.328 -2.938 3.035 1.00 88.31 76 LEU A N 1
ATOM 645 C CA . LEU A 1 76 ? -10.593 -3.185 4.458 1.00 88.31 76 LEU A CA 1
ATOM 646 C C . LEU A 1 76 ? -10.764 -1.906 5.283 1.00 88.31 76 LEU A C 1
ATOM 648 O O . LEU A 1 76 ? -11.410 -1.929 6.331 1.00 88.31 76 LEU A O 1
ATOM 652 N N . THR A 1 77 ? -10.148 -0.806 4.853 1.00 85.38 77 THR A N 1
ATOM 653 C CA . THR A 1 77 ? -10.381 0.511 5.446 1.00 85.38 77 THR A CA 1
ATOM 654 C C . THR A 1 77 ? -11.746 1.065 5.059 1.00 85.38 77 THR A C 1
ATOM 656 O O . THR A 1 77 ? -12.393 1.664 5.908 1.00 85.38 77 THR A O 1
ATOM 659 N N . TRP A 1 78 ? -12.167 0.905 3.804 1.00 86.19 78 TRP A N 1
ATOM 660 C CA . TRP A 1 78 ? -13.396 1.515 3.295 1.00 86.19 78 TRP A CA 1
ATOM 661 C C . TRP A 1 78 ? -14.675 0.808 3.762 1.00 86.19 78 TRP A C 1
ATOM 663 O O . TRP A 1 78 ? -15.723 1.433 3.877 1.00 86.19 78 TRP A O 1
ATOM 673 N N . GLU A 1 79 ? -14.597 -0.494 4.030 1.00 82.88 79 GLU A N 1
ATOM 674 C CA . GLU A 1 79 ? -15.736 -1.314 4.465 1.00 82.88 79 GLU A CA 1
ATOM 675 C C . GLU A 1 79 ? -16.044 -1.233 5.974 1.00 82.88 79 GLU A C 1
ATOM 677 O O . GLU A 1 79 ? -16.954 -1.915 6.448 1.00 82.88 79 GLU A O 1
ATOM 682 N N . ARG A 1 80 ? -15.288 -0.444 6.745 1.00 67.75 80 ARG A N 1
ATOM 683 C CA . ARG A 1 80 ? -15.482 -0.259 8.192 1.00 67.75 80 ARG A CA 1
ATOM 684 C C . ARG A 1 80 ? -16.035 1.114 8.527 1.00 67.75 80 ARG A C 1
ATOM 686 O O . ARG A 1 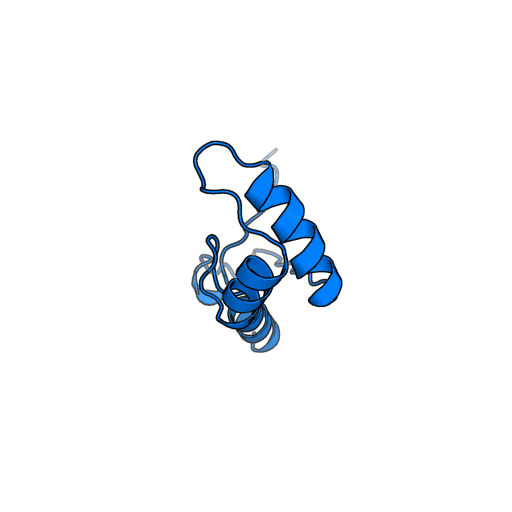80 ? -16.849 1.163 9.475 1.00 67.75 80 ARG A O 1
#

pLDDT: mean 90.13, std 8.2, range [54.62, 98.12]

InterPro domains:
  IPR000863 Sulfotransferase domain [PF00685] (3-79)
  IPR027417 P-loop containing nucleoside triphosphate hydrolase [G3DSA:3.40.50.300] (1-80)
  IPR027417 P-loop containing nucleoside triphosphate hydrolase [SSF52540] (2-79)

Radius of gyration: 15.3 Å; Cα contacts (8 Å, |Δi|>4): 40; chains: 1; bounding box: 35×23×47 Å

Secondary structure (DSSP, 8-state):
----------S-GGGSPP-TTS--------HHHHHHHHHHHHHHSTTS----HHHHHHHHHTT-STT--HHHHHHHHHT-

Solvent-accessible surface area (backbone atoms only — not comparable to full-atom values): 5402 Å² total; per-residue (Å²): 131,89,71,86,75,85,83,87,79,79,68,42,56,91,74,50,88,85,54,94,90,60,86,86,84,86,89,85,72,63,64,72,59,49,51,54,55,46,51,55,49,55,62,66,42,85,94,57,86,73,66,57,69,69,64,46,50,54,30,51,78,68,35,70,46,84,84,60,33,64,66,59,36,51,52,52,54,72,80,106

Foldseek 3Di:
DPPPDDDDDLDAPVPDDDDPPDDDDDDDDDVVVVLVVVLVVQQPDPPDDRDDSVVSVVCQCVQNDPSGRPVVSVVSVVVD

Mean predicted aligned error: 4.54 Å

Nearest PDB structures (foldseek):
  5mex-assembly1_A  TM=7.221E-01  e=8.231E-01  Arabidopsis thaliana

Organism: NCBI:txid392033

Sequence (80 aa):
MRRPGALRSHLPMNRIPYNSQAKYICVIRNPKDVCVSYYIFYNTWGGVRRLNFDQFFELFIQGRLPFNDYFECLRLTWER